Protein AF-A0A6A6ET71-F1 (afdb_monomer_lite)

Organism: NCBI:txid1314779

Secondary structure (DSSP, 8-state):
--EEEEEEEEEEE-TT--EEEEEEEEEEE-GGG------STT------TTS-----

Structure (mmCIF, N/CA/C/O backbone):
data_AF-A0A6A6ET71-F1
#
_entry.id   AF-A0A6A6ET71-F1
#
loop_
_atom_site.group_PDB
_atom_site.id
_atom_site.type_symbol
_atom_site.label_atom_id
_a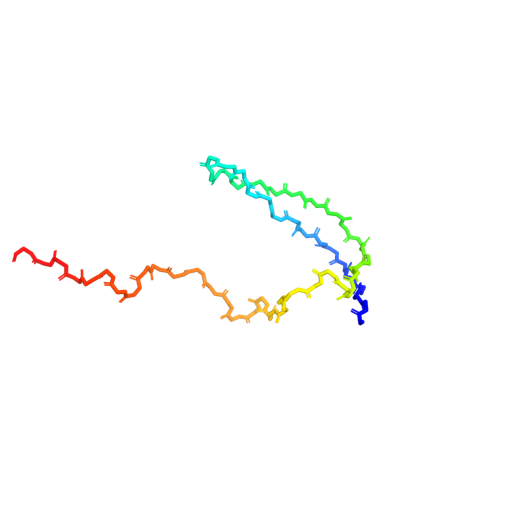tom_site.label_alt_id
_atom_site.label_comp_id
_atom_site.label_asym_id
_atom_site.label_entity_id
_atom_site.label_seq_id
_atom_site.pdbx_PDB_ins_code
_atom_site.Cartn_x
_atom_site.Cartn_y
_atom_site.Cartn_z
_atom_site.occupancy
_atom_site.B_iso_or_equiv
_atom_site.auth_seq_id
_atom_site.auth_comp_id
_atom_site.auth_asym_id
_atom_site.auth_atom_id
_atom_site.pdbx_PDB_model_num
ATOM 1 N N . MET A 1 1 ? 2.166 -13.396 -4.292 1.00 89.31 1 MET A N 1
ATOM 2 C CA . MET A 1 1 ? 1.261 -12.573 -5.120 1.00 89.31 1 MET A CA 1
ATOM 3 C C . MET A 1 1 ? 1.887 -11.200 -5.330 1.00 89.31 1 MET A C 1
ATOM 5 O O . MET A 1 1 ? 1.762 -10.362 -4.455 1.00 89.31 1 MET A O 1
ATOM 9 N N . ASN A 1 2 ? 2.636 -10.989 -6.414 1.00 96.56 2 ASN A N 1
ATOM 10 C CA . ASN A 1 2 ? 3.211 -9.666 -6.711 1.00 96.56 2 ASN A CA 1
ATOM 11 C C . ASN A 1 2 ? 2.170 -8.790 -7.420 1.00 96.56 2 ASN A C 1
ATOM 13 O O . ASN A 1 2 ? 1.303 -9.336 -8.101 1.00 96.56 2 ASN A O 1
ATOM 17 N N . LEU A 1 3 ? 2.273 -7.467 -7.281 1.00 97.56 3 LEU A N 1
ATOM 18 C CA . LEU A 1 3 ? 1.384 -6.510 -7.948 1.00 97.56 3 LEU A CA 1
ATOM 19 C C . LEU A 1 3 ? 2.181 -5.626 -8.901 1.00 97.56 3 LEU A C 1
ATOM 21 O O . LEU A 1 3 ? 3.298 -5.232 -8.578 1.00 97.56 3 LEU A O 1
ATOM 25 N N . VAL A 1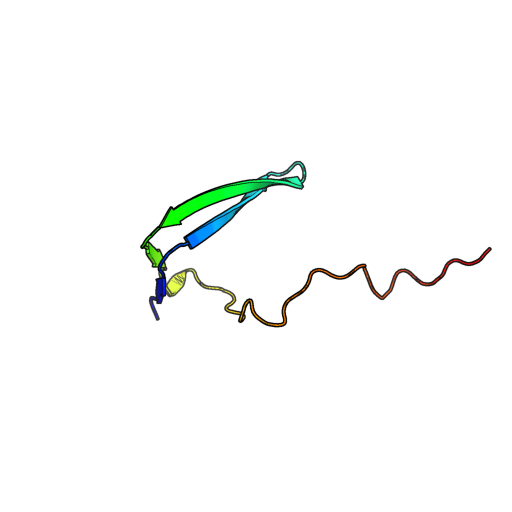 4 ? 1.590 -5.295 -10.042 1.00 98.19 4 VAL A N 1
ATOM 26 C CA . VAL A 1 4 ? 2.087 -4.258 -10.951 1.00 98.19 4 VAL A CA 1
ATOM 27 C C . VAL A 1 4 ? 1.172 -3.054 -10.774 1.00 98.19 4 VAL A C 1
ATOM 29 O O . VAL A 1 4 ? -0.041 -3.202 -10.911 1.00 98.19 4 VAL A O 1
ATOM 32 N N . LEU A 1 5 ? 1.738 -1.904 -10.414 1.00 97.88 5 LEU A N 1
ATOM 33 C CA . LEU A 1 5 ? 0.991 -0.682 -10.111 1.00 97.88 5 LEU A CA 1
ATOM 34 C C . LEU A 1 5 ? 1.574 0.476 -10.912 1.00 97.88 5 LEU A C 1
ATOM 36 O O . LEU A 1 5 ? 2.793 0.633 -10.941 1.00 97.88 5 LEU A O 1
ATOM 40 N N . ASP A 1 6 ? 0.708 1.283 -11.514 1.00 98.00 6 ASP A N 1
ATOM 41 C CA . ASP A 1 6 ? 1.087 2.506 -12.222 1.00 98.00 6 ASP A CA 1
ATOM 42 C C . ASP A 1 6 ? 0.738 3.755 -11.398 1.00 98.00 6 ASP A C 1
ATOM 44 O O . ASP A 1 6 ? -0.037 3.680 -10.443 1.00 98.00 6 ASP A O 1
ATOM 48 N N . GLU A 1 7 ? 1.348 4.890 -11.748 1.00 97.19 7 GLU A N 1
ATOM 49 C CA . GLU A 1 7 ? 1.141 6.205 -11.120 1.00 97.19 7 GLU A CA 1
ATOM 50 C C . GLU A 1 7 ? 1.290 6.222 -9.584 1.00 97.19 7 GLU A C 1
ATOM 52 O O . GLU A 1 7 ? 0.657 7.009 -8.875 1.00 97.19 7 GLU A O 1
ATOM 57 N N . VAL A 1 8 ? 2.169 5.378 -9.035 1.00 97.69 8 VAL A N 1
ATOM 58 C CA . VAL A 1 8 ? 2.260 5.186 -7.584 1.00 97.69 8 VAL A CA 1
ATOM 59 C C . VAL A 1 8 ? 2.773 6.434 -6.862 1.00 97.69 8 VAL A C 1
ATOM 61 O O . VAL A 1 8 ? 3.810 7.011 -7.212 1.00 97.69 8 VAL A O 1
ATOM 64 N N . LYS A 1 9 ? 2.066 6.803 -5.787 1.00 96.88 9 LYS A N 1
ATOM 65 C CA . LYS A 1 9 ? 2.460 7.813 -4.800 1.00 96.88 9 LYS A CA 1
ATOM 66 C C . LYS A 1 9 ? 2.722 7.128 -3.463 1.00 96.88 9 LYS A C 1
ATOM 68 O O . LYS A 1 9 ? 1.802 6.628 -2.826 1.00 96.88 9 LYS A O 1
ATOM 73 N N . GLU A 1 10 ? 3.972 7.132 -3.025 1.00 96.69 10 GLU A N 1
ATOM 74 C CA . GLU A 1 10 ? 4.347 6.604 -1.716 1.00 96.69 10 GLU A CA 1
ATOM 75 C C . GLU A 1 10 ? 4.180 7.671 -0.634 1.00 96.69 10 GLU A C 1
ATOM 77 O O . GLU A 1 10 ? 4.479 8.852 -0.853 1.00 96.69 10 GLU A O 1
ATOM 82 N N . ILE A 1 11 ? 3.711 7.231 0.532 1.00 95.31 11 ILE A N 1
ATOM 83 C CA . ILE A 1 11 ? 3.561 8.028 1.745 1.00 95.31 11 ILE A CA 1
ATOM 84 C C . ILE A 1 11 ? 4.555 7.484 2.772 1.00 95.31 11 ILE A C 1
ATOM 86 O O . ILE A 1 11 ? 4.523 6.297 3.085 1.00 95.31 11 ILE A O 1
ATOM 90 N N . MET A 1 12 ? 5.440 8.339 3.276 1.00 94.94 12 MET A N 1
ATOM 91 C CA . MET A 1 12 ? 6.414 8.001 4.316 1.00 94.94 12 MET A CA 1
ATOM 92 C C . MET A 1 12 ? 6.134 8.869 5.540 1.00 94.94 12 MET A C 1
ATOM 94 O O . MET A 1 12 ? 5.941 10.076 5.391 1.00 94.94 12 MET A O 1
ATOM 98 N N . ALA A 1 13 ? 6.130 8.260 6.720 1.00 93.44 13 ALA A N 1
ATOM 99 C CA . ALA A 1 13 ? 6.057 8.953 8.000 1.00 93.44 13 ALA A CA 1
ATOM 100 C C . ALA A 1 13 ? 7.394 8.791 8.730 1.00 93.44 13 ALA A C 1
ATOM 102 O O . ALA A 1 13 ? 7.985 7.709 8.687 1.00 93.44 13 ALA A O 1
ATOM 103 N N . ASP A 1 14 ? 7.880 9.859 9.354 1.00 93.25 14 ASP A N 1
ATOM 104 C CA . ASP A 1 14 ? 9.026 9.792 10.262 1.00 93.25 14 ASP A CA 1
ATOM 105 C C . ASP A 1 14 ? 8.580 9.608 11.724 1.00 93.25 14 ASP A C 1
ATOM 107 O O . ASP A 1 14 ? 7.388 9.549 12.031 1.00 93.25 14 ASP A O 1
ATOM 111 N N . GLU A 1 15 ? 9.550 9.486 12.631 1.00 93.25 15 GLU A N 1
ATOM 112 C CA . GLU A 1 15 ? 9.304 9.302 14.070 1.00 93.25 15 GLU A CA 1
ATOM 113 C C . GLU A 1 15 ? 8.652 10.529 14.729 1.00 93.25 15 GLU A C 1
ATOM 115 O O . GLU A 1 15 ? 8.052 10.415 15.795 1.00 93.25 15 GLU A O 1
ATOM 120 N N . GLU A 1 16 ? 8.732 11.693 14.083 1.00 92.06 16 GLU A N 1
ATOM 121 C CA . GLU A 1 16 ? 8.144 12.955 14.538 1.00 92.06 16 GLU A CA 1
ATOM 122 C C . GLU A 1 16 ? 6.707 13.145 14.017 1.00 92.06 16 GLU A C 1
ATOM 124 O O . GLU A 1 16 ? 6.035 14.110 14.380 1.00 92.06 16 GLU A O 1
ATOM 129 N N . GLY A 1 17 ? 6.215 12.218 13.187 1.00 88.31 17 GLY A N 1
ATOM 130 C CA . GLY A 1 17 ? 4.874 12.254 12.608 1.00 88.31 17 GLY A CA 1
ATOM 131 C C . GLY A 1 17 ? 4.757 13.115 11.349 1.00 88.31 17 GLY A C 1
ATOM 132 O O . GLY A 1 17 ? 3.645 13.339 10.863 1.00 88.31 17 GLY A O 1
ATOM 133 N N . ASN A 1 18 ? 5.867 13.587 10.777 1.00 93.19 18 ASN A N 1
ATOM 134 C CA . ASN A 1 18 ? 5.825 14.317 9.518 1.00 93.19 18 ASN A CA 1
ATOM 135 C C . ASN A 1 18 ? 5.551 13.353 8.364 1.00 93.19 18 ASN A C 1
ATOM 137 O O . ASN A 1 18 ? 6.258 12.363 8.157 1.00 93.19 18 ASN A O 1
ATOM 141 N N . VAL A 1 19 ? 4.559 13.699 7.548 1.00 95.19 19 VAL A N 1
ATOM 142 C CA . VAL A 1 19 ? 4.187 12.923 6.366 1.00 95.19 19 VAL A CA 1
ATOM 143 C C . VAL A 1 19 ? 4.831 13.523 5.122 1.00 95.19 19 VAL A C 1
ATOM 145 O O . VAL A 1 19 ? 4.690 14.711 4.828 1.00 95.19 19 VAL A O 1
ATOM 148 N N . ARG A 1 20 ? 5.530 12.687 4.351 1.00 95.19 20 ARG A N 1
ATOM 149 C CA . ARG A 1 20 ? 6.139 13.059 3.070 1.00 95.19 20 ARG A CA 1
ATOM 150 C C . ARG A 1 20 ? 5.615 12.183 1.949 1.00 95.19 20 ARG A C 1
ATOM 152 O O . ARG A 1 20 ? 5.358 10.995 2.122 1.00 95.19 20 ARG A O 1
ATOM 159 N N . HIS A 1 21 ? 5.516 12.779 0.767 1.00 95.56 21 HIS A N 1
ATOM 160 C CA . HIS A 1 21 ? 5.039 12.103 -0.429 1.00 95.56 21 HIS A CA 1
ATOM 161 C C . HIS A 1 21 ? 6.103 12.087 -1.520 1.00 95.56 21 HIS A C 1
ATOM 163 O O . HIS A 1 21 ? 6.741 13.110 -1.774 1.00 95.56 21 HIS A O 1
ATOM 169 N N . ARG A 1 22 ? 6.237 10.958 -2.224 1.00 96.19 22 ARG A N 1
ATOM 170 C CA . ARG A 1 22 ? 7.042 10.877 -3.453 1.00 96.19 22 ARG A CA 1
ATOM 171 C C . ARG A 1 22 ? 6.327 10.099 -4.552 1.00 96.19 22 ARG A C 1
ATOM 173 O O . ARG A 1 22 ? 5.615 9.138 -4.275 1.00 96.19 22 ARG A O 1
ATOM 180 N N . LYS A 1 23 ? 6.518 10.525 -5.801 1.00 97.75 23 LYS A N 1
ATOM 181 C CA . LYS A 1 23 ? 6.018 9.816 -6.987 1.00 97.75 23 LYS A CA 1
ATOM 182 C C . LYS A 1 23 ? 7.028 8.752 -7.404 1.00 97.75 23 LYS A C 1
ATOM 184 O O . LYS A 1 23 ? 8.215 9.056 -7.489 1.00 97.75 23 LYS A O 1
ATOM 189 N N . LEU A 1 24 ? 6.550 7.544 -7.683 1.00 97.56 24 LEU A N 1
ATOM 190 C CA . LEU A 1 24 ? 7.365 6.420 -8.151 1.00 97.56 24 LEU A CA 1
ATOM 191 C C . LEU A 1 24 ? 7.028 5.991 -9.588 1.00 97.56 24 LEU A C 1
ATOM 193 O O . LEU A 1 24 ? 7.866 5.373 -10.236 1.00 97.56 24 LEU A O 1
ATOM 197 N N . GLY A 1 25 ? 5.842 6.338 -10.100 1.00 97.44 25 GLY A N 1
ATOM 198 C CA . GLY A 1 25 ? 5.391 5.906 -11.427 1.00 97.44 25 GLY A CA 1
ATOM 199 C C . GLY A 1 25 ? 5.038 4.418 -11.443 1.00 97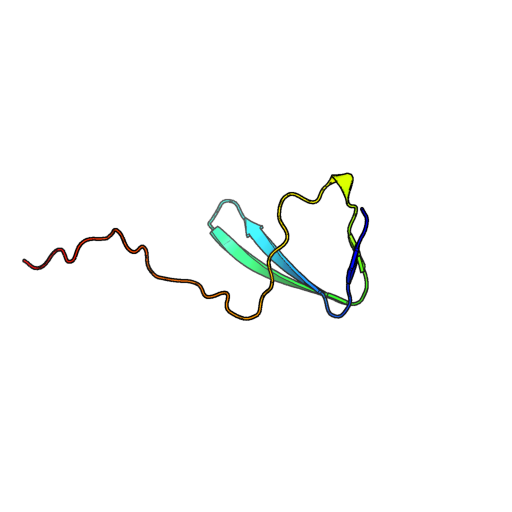.44 25 GLY A C 1
ATOM 200 O O . GLY A 1 25 ? 4.350 3.9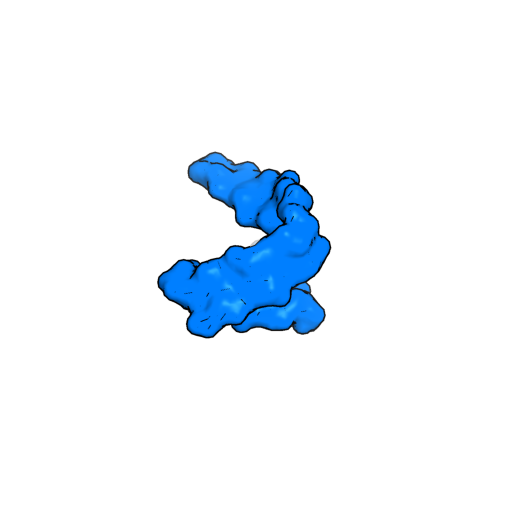47 -10.537 1.00 97.44 25 GLY A O 1
ATOM 201 N N . LEU A 1 26 ? 5.519 3.691 -12.453 1.00 98.12 26 LEU A N 1
ATOM 202 C CA . LEU A 1 26 ? 5.279 2.259 -12.631 1.00 98.12 26 LEU A CA 1
ATOM 203 C C . LEU A 1 26 ? 6.226 1.415 -11.764 1.00 98.12 26 LEU A C 1
ATOM 205 O O . LEU A 1 26 ? 7.447 1.478 -11.926 1.00 98.12 26 LEU A O 1
ATOM 209 N N . ILE A 1 27 ? 5.671 0.580 -10.882 1.00 98.00 27 ILE A N 1
ATOM 210 C CA . ILE A 1 27 ? 6.438 -0.303 -9.991 1.00 98.00 27 ILE A CA 1
ATOM 211 C C . ILE A 1 27 ? 5.902 -1.738 -9.968 1.00 98.00 27 ILE A C 1
ATOM 213 O O . ILE A 1 27 ? 4.768 -2.022 -10.358 1.00 98.00 27 ILE A O 1
ATOM 217 N N . VAL A 1 28 ? 6.712 -2.645 -9.413 1.00 98.00 28 VAL A N 1
ATOM 218 C CA . VAL A 1 28 ? 6.287 -3.995 -9.026 1.00 98.00 28 VAL A CA 1
ATOM 219 C C . VAL A 1 28 ? 6.401 -4.153 -7.510 1.00 98.00 28 VAL A C 1
ATOM 221 O O . VAL A 1 28 ? 7.504 -4.167 -6.963 1.00 98.00 28 VAL A O 1
ATOM 224 N N . ALA A 1 29 ? 5.271 -4.304 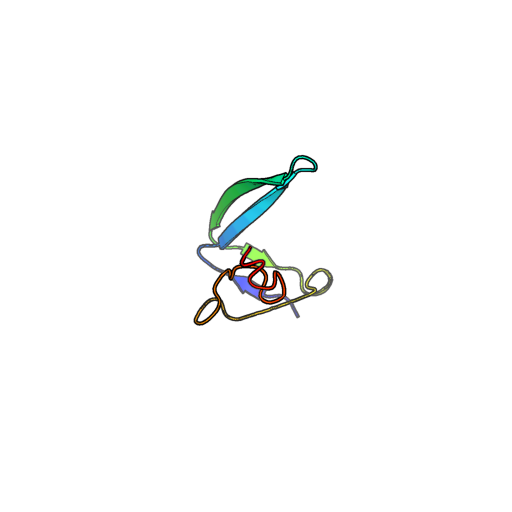-6.820 1.00 97.19 29 ALA A N 1
ATOM 225 C CA . ALA A 1 29 ? 5.238 -4.552 -5.384 1.00 97.19 29 ALA A CA 1
ATOM 226 C C . ALA A 1 29 ? 5.450 -6.043 -5.081 1.00 97.19 29 ALA A C 1
ATOM 228 O O . ALA A 1 29 ? 4.776 -6.923 -5.632 1.00 97.19 29 ALA A O 1
ATOM 229 N N . ARG A 1 30 ? 6.388 -6.339 -4.173 1.00 97.94 30 ARG A N 1
ATOM 230 C CA . ARG A 1 30 ? 6.687 -7.711 -3.748 1.00 97.94 30 ARG A CA 1
ATOM 231 C C . ARG A 1 30 ? 5.608 -8.235 -2.808 1.00 97.94 30 ARG A C 1
ATOM 233 O O . ARG A 1 30 ? 5.493 -7.782 -1.675 1.00 97.94 30 ARG A O 1
ATOM 240 N N . GLY A 1 31 ? 4.912 -9.284 -3.233 1.00 97.38 31 GLY A N 1
ATOM 241 C CA . GLY A 1 31 ? 3.812 -9.887 -2.481 1.00 97.38 31 GLY A CA 1
ATOM 242 C C . GLY A 1 31 ? 4.160 -10.402 -1.096 1.00 97.38 31 GLY A C 1
ATOM 243 O O . GLY A 1 31 ? 3.310 -10.434 -0.223 1.00 97.38 31 GLY A O 1
ATOM 244 N N . THR A 1 32 ? 5.411 -10.806 -0.894 1.00 97.62 32 THR A N 1
ATOM 245 C CA . THR A 1 32 ? 5.902 -11.298 0.399 1.00 97.62 32 THR A CA 1
ATOM 246 C C . THR A 1 32 ? 6.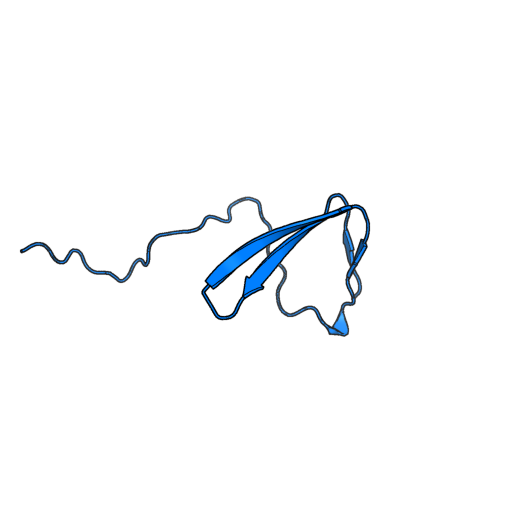002 -10.205 1.461 1.00 97.62 32 THR A C 1
ATOM 248 O O . THR A 1 32 ? 6.175 -10.531 2.626 1.00 97.62 32 THR A O 1
ATOM 251 N N . LEU A 1 33 ? 5.954 -8.930 1.061 1.00 96.88 33 LEU A N 1
ATOM 252 C CA . LEU A 1 33 ? 6.037 -7.774 1.958 1.00 96.88 33 LEU A CA 1
ATOM 253 C C . LEU A 1 33 ? 4.690 -7.049 2.105 1.00 96.88 33 LEU A C 1
ATOM 255 O O . LEU A 1 33 ? 4.604 -6.080 2.852 1.00 96.88 33 LEU A O 1
ATOM 259 N N . LEU A 1 34 ? 3.650 -7.482 1.385 1.00 95.88 34 LEU A N 1
ATOM 260 C CA . LEU A 1 34 ? 2.325 -6.877 1.478 1.00 95.88 34 LEU A CA 1
ATOM 261 C C . LEU A 1 34 ? 1.598 -7.396 2.717 1.00 95.88 34 LEU A C 1
ATOM 263 O O . LEU A 1 34 ? 1.517 -8.604 2.930 1.00 95.88 34 LEU A O 1
ATOM 267 N N . VAL A 1 35 ? 1.042 -6.469 3.495 1.00 96.69 35 VAL A N 1
ATOM 268 C CA . VAL A 1 35 ? 0.274 -6.778 4.711 1.00 96.69 35 VAL A CA 1
ATOM 269 C C . VAL A 1 35 ? -1.214 -6.481 4.513 1.00 96.69 35 VAL A C 1
ATOM 271 O O . VAL A 1 35 ? -2.052 -7.288 4.899 1.00 96.69 35 VAL A O 1
ATOM 274 N N . VAL A 1 36 ? -1.550 -5.355 3.872 1.00 95.44 36 VAL A N 1
ATOM 275 C CA . VAL A 1 36 ? -2.933 -4.912 3.629 1.00 95.44 36 VAL A CA 1
ATOM 276 C C . VAL A 1 36 ? -3.070 -4.369 2.209 1.00 95.44 36 VAL A C 1
ATOM 278 O O . VAL A 1 36 ? -2.159 -3.722 1.693 1.00 95.44 36 VAL A O 1
ATOM 281 N N . ILE A 1 37 ? -4.221 -4.636 1.589 1.00 95.25 37 ILE A N 1
ATOM 282 C CA . ILE A 1 37 ? -4.662 -4.027 0.332 1.00 95.25 37 ILE A CA 1
ATOM 283 C C . ILE A 1 37 ? -6.107 -3.573 0.542 1.00 95.25 37 ILE A C 1
ATOM 285 O O . ILE A 1 37 ? -6.955 -4.389 0.904 1.00 95.25 37 ILE A O 1
ATOM 289 N N . SER A 1 38 ? -6.389 -2.297 0.297 1.00 95.19 38 SER A N 1
ATOM 290 C CA . SER A 1 38 ? -7.737 -1.729 0.341 1.00 95.19 38 SER A CA 1
ATOM 291 C C . SER A 1 38 ? -7.982 -0.833 -0.877 1.00 95.19 38 SER A C 1
ATOM 293 O O . SER A 1 38 ? -7.042 -0.200 -1.370 1.00 95.19 38 SER A O 1
ATOM 295 N N . PRO A 1 39 ? -9.220 -0.784 -1.401 1.00 95.88 39 PRO A N 1
ATOM 296 C CA . PRO A 1 39 ? -9.575 0.169 -2.442 1.00 95.88 39 PRO A CA 1
ATOM 297 C C . PRO A 1 39 ? -9.510 1.597 -1.890 1.00 95.88 39 PRO A C 1
ATOM 299 O O . PRO A 1 39 ? -9.929 1.862 -0.766 1.00 95.88 39 PRO A O 1
ATOM 302 N N . VAL A 1 40 ? -8.979 2.518 -2.696 1.00 92.19 40 VAL A N 1
ATOM 303 C CA . VAL A 1 40 ? -8.929 3.945 -2.340 1.00 92.19 40 VAL A CA 1
ATOM 304 C C . VAL A 1 40 ? -10.318 4.572 -2.434 1.00 92.19 40 VAL A C 1
ATOM 306 O O . VAL A 1 40 ? -10.677 5.395 -1.601 1.00 92.19 40 VAL A O 1
ATOM 309 N N . ASP A 1 41 ? -11.107 4.164 -3.429 1.00 94.12 41 ASP A N 1
ATOM 310 C CA . ASP A 1 41 ? -12.470 4.655 -3.600 1.00 94.12 41 ASP A CA 1
ATOM 311 C C . ASP A 1 41 ? -13.354 4.235 -2.415 1.00 94.12 41 ASP A C 1
ATOM 313 O O . ASP A 1 41 ? -13.366 3.067 -2.019 1.00 94.12 41 ASP A O 1
ATOM 317 N N . GLY A 1 42 ? -14.050 5.207 -1.828 1.00 93.50 42 GLY A N 1
ATOM 318 C CA . GLY A 1 42 ? -14.824 5.044 -0.595 1.00 93.50 42 GLY A CA 1
ATOM 319 C C . GLY A 1 42 ? -14.015 5.044 0.710 1.00 93.50 42 GLY A C 1
ATOM 320 O O . GLY A 1 42 ? -14.619 4.903 1.772 1.00 93.50 42 GLY A O 1
ATOM 321 N N . SER A 1 43 ? -12.686 5.207 0.667 1.00 93.56 43 SER A N 1
ATOM 322 C CA . SER A 1 43 ? -11.869 5.390 1.875 1.00 93.56 43 SER A CA 1
ATOM 323 C C . SER A 1 43 ? -11.694 6.874 2.195 1.00 93.56 43 SER A C 1
ATOM 325 O O . SER A 1 43 ? -11.235 7.644 1.353 1.00 93.56 43 SER A O 1
ATOM 327 N N . GLU A 1 44 ? -11.988 7.264 3.433 1.00 93.25 44 GLU A N 1
ATOM 328 C CA . GLU A 1 44 ? -11.759 8.617 3.941 1.00 93.25 44 GLU A CA 1
ATOM 329 C C . GLU A 1 44 ? -11.130 8.592 5.337 1.00 93.25 44 GLU A C 1
ATOM 331 O O . GLU A 1 44 ? -11.329 7.661 6.121 1.00 93.25 44 GLU A O 1
ATOM 336 N N . GLU A 1 45 ? -10.337 9.618 5.636 1.00 89.50 45 GLU A N 1
ATOM 337 C CA . GLU A 1 45 ? -9.853 9.850 6.990 1.00 89.50 45 GLU A CA 1
ATOM 338 C C . GLU A 1 45 ? -10.978 10.483 7.808 1.00 89.50 45 GLU A C 1
ATOM 340 O O . GLU A 1 45 ? -11.560 11.491 7.409 1.00 89.50 45 GLU A O 1
ATOM 345 N N . ILE A 1 46 ? -11.278 9.885 8.957 1.00 92.38 46 ILE A N 1
ATOM 346 C CA . ILE A 1 46 ? -12.326 10.354 9.859 1.00 92.38 46 ILE A CA 1
ATOM 347 C C . ILE A 1 46 ? -11.726 10.798 11.187 1.00 92.38 46 ILE A C 1
ATOM 349 O O . ILE A 1 46 ? -10.711 10.268 11.645 1.00 92.38 46 ILE A O 1
ATOM 353 N N . ALA A 1 47 ? -12.395 11.746 11.844 1.00 90.69 47 ALA A N 1
ATOM 354 C CA . ALA A 1 47 ? -12.110 12.050 13.238 1.00 90.69 47 ALA A CA 1
ATOM 355 C C . ALA A 1 47 ? -12.344 10.806 14.107 1.00 90.69 47 ALA A C 1
ATOM 357 O O . ALA A 1 47 ? -13.182 9.960 13.789 1.00 90.69 47 ALA A O 1
ATOM 358 N N . ASN A 1 48 ? -11.620 10.709 15.224 1.00 90.31 48 ASN A N 1
ATOM 359 C CA . ASN A 1 48 ? -11.798 9.616 16.170 1.00 90.31 48 ASN A CA 1
ATOM 360 C C . ASN A 1 48 ? -13.271 9.575 16.652 1.00 90.31 48 ASN A C 1
ATOM 362 O O . ASN A 1 48 ? -13.690 10.487 17.368 1.00 90.31 48 ASN A O 1
ATOM 366 N N . PRO A 1 49 ? -14.043 8.520 16.317 1.00 86.50 49 PRO A N 1
ATOM 367 C CA . PRO A 1 49 ? -15.482 8.466 16.579 1.00 86.50 49 PRO A CA 1
ATOM 368 C C . PRO A 1 49 ? -15.823 8.205 18.054 1.00 86.50 49 PRO A C 1
ATOM 370 O O . PRO A 1 49 ? -16.995 8.209 18.425 1.00 86.50 49 PRO A O 1
ATOM 373 N N . TRP A 1 50 ? -14.814 7.963 18.897 1.00 87.25 50 TRP A N 1
ATOM 374 C CA . TRP A 1 50 ? -14.959 7.717 20.334 1.00 87.25 50 TRP A CA 1
ATOM 375 C C . TRP A 1 50 ? -14.500 8.890 21.197 1.00 87.25 50 TRP A C 1
ATOM 377 O O . TRP A 1 50 ? -14.576 8.794 22.423 1.00 87.25 50 TRP A O 1
ATOM 387 N N . VAL A 1 51 ? -14.042 9.995 20.595 1.00 81.44 51 VAL A N 1
ATOM 388 C CA . VAL A 1 51 ? -13.951 11.269 21.317 1.00 81.44 51 VAL A CA 1
ATOM 389 C C . VAL A 1 51 ? -15.391 11.702 21.544 1.00 81.44 51 VAL A C 1
ATOM 391 O O . VAL A 1 51 ? -16.014 12.317 20.684 1.00 81.44 51 VAL A O 1
ATOM 394 N N . GLN A 1 52 ? -15.961 11.255 22.664 1.00 69.75 52 GLN A N 1
ATOM 395 C CA . GLN A 1 52 ? -17.294 11.651 23.087 1.00 69.75 52 GLN A CA 1
ATOM 396 C C . GLN A 1 52 ? -17.377 13.173 23.027 1.00 69.75 52 GLN A C 1
ATOM 398 O O . GLN A 1 52 ? -16.403 13.859 23.334 1.00 69.75 52 GLN A O 1
ATOM 403 N N . GLN A 1 53 ? -18.535 13.676 22.606 1.00 63.91 53 GLN A N 1
ATOM 404 C CA . GLN A 1 53 ? -18.939 15.057 22.809 1.00 63.91 53 GLN A CA 1
ATOM 405 C C . GLN A 1 53 ? -18.756 15.378 24.296 1.00 63.91 53 GLN A C 1
ATOM 407 O O . GLN A 1 53 ? -19.656 15.156 25.099 1.00 63.91 53 GLN A O 1
ATOM 412 N N . THR A 1 54 ? -17.572 15.838 24.690 1.00 57.12 54 THR A N 1
ATOM 413 C CA . THR A 1 54 ? -17.369 16.488 25.977 1.00 57.12 54 THR A CA 1
ATOM 414 C C . THR A 1 54 ? -17.989 17.872 25.818 1.00 57.12 54 THR A C 1
ATOM 416 O O . THR A 1 54 ? -17.291 18.860 25.613 1.00 57.12 54 THR A O 1
ATOM 419 N N . GLU A 1 55 ? -19.321 17.905 25.754 1.00 57.56 55 GLU A N 1
ATOM 420 C CA . GLU A 1 55 ? -20.095 19.087 26.104 1.00 57.56 55 GLU A CA 1
ATOM 421 C C . GLU A 1 55 ? -19.882 19.334 27.605 1.00 57.56 55 GLU A C 1
ATOM 423 O O . GLU A 1 55 ? -19.764 18.385 28.385 1.00 57.56 55 GLU A O 1
ATOM 428 N N . GLU A 1 56 ? -19.723 20.611 27.945 1.00 45.31 56 GLU A N 1
ATOM 429 C CA . GLU A 1 56 ? -19.439 21.157 29.280 1.00 45.31 56 GLU A CA 1
ATOM 430 C C . GLU A 1 56 ? -20.363 20.646 30.396 1.00 45.31 56 GLU A C 1
ATOM 432 O O . GLU A 1 56 ? -21.582 20.475 30.156 1.00 45.31 56 GLU A O 1
#

Sequence (56 aa):
MNLVLDEVKEIMADEEGNVRHRKLGLIVARGTLLVVISPVDGSEEIANPWVQQTEE

pLDDT: mean 91.4, std 11.04, range [45.31, 98.19]

InterPro domains:
  IPR001163 Sm domain, eukaryotic/archaea-type [PF01423] (1-39)
  IPR010920 LSM domain superfamily [SSF50182] (1-43)

Radius of gyration: 16.47 Å; chains: 1; bounding box: 29×34×42 Å

Foldseek 3Di:
DKDWDAQDKDWDADPVGDIDIDTDGIDIGDPVPDDDDDDPPPDDDDDDPPPPPPDD